Protein AF-A0A1Y3BA66-F1 (afdb_monomer)

Secondary structure (DSSP, 8-state):
-HHHHHHHHHHHHHHHHHHHHHHHHHHHHHHHHHHHHHHHHHHTT-S-EEEEEE-TT-TT-EEEEEE--TTEEEEEEETTEEEEEEHHHHHHHHHHHHHHHHHHHHTT-

Organism: Euroglyphus maynei (NCBI:txid6958)

Mean predicted aligned error: 6.61 Å

pLDDT: mean 90.02, std 8.2, range [50.53, 96.5]

Radius of gyration: 20.7 Å; Cα contacts (8 Å, |Δi|>4): 102; chains: 1; bounding box: 49×34×56 Å

Structure (mmCIF, N/CA/C/O backbone):
data_AF-A0A1Y3BA66-F1
#
_entry.id   AF-A0A1Y3BA66-F1
#
loop_
_atom_site.group_PDB
_atom_site.id
_atom_site.type_symbol
_atom_site.label_atom_id
_atom_site.label_alt_id
_atom_site.label_comp_id
_atom_site.label_asym_id
_atom_site.label_entity_id
_atom_site.label_seq_id
_atom_site.pdbx_PDB_ins_code
_atom_site.Cartn_x
_atom_site.Cartn_y
_atom_site.Cartn_z
_atom_site.occupancy
_atom_site.B_iso_or_equiv
_atom_site.auth_seq_id
_atom_site.auth_comp_id
_atom_site.auth_asym_id
_atom_site.auth_atom_id
_atom_site.pdbx_PDB_model_num
ATOM 1 N N . MET A 1 1 ? -34.437 -4.853 38.416 1.00 50.53 1 MET A N 1
ATOM 2 C CA . MET A 1 1 ? -33.558 -3.778 37.902 1.00 50.53 1 MET A CA 1
ATOM 3 C C . MET A 1 1 ? -32.174 -4.285 37.480 1.00 50.53 1 MET A C 1
ATOM 5 O O . MET A 1 1 ? -31.565 -3.635 36.647 1.00 50.53 1 MET A O 1
ATOM 9 N N . GLU A 1 2 ? -31.703 -5.448 37.951 1.00 56.19 2 GLU A N 1
ATOM 10 C CA . GLU A 1 2 ? -30.370 -5.996 37.609 1.00 56.19 2 GLU A CA 1
ATOM 11 C C . GLU A 1 2 ? -30.208 -6.465 36.147 1.00 56.19 2 GLU A C 1
ATOM 13 O O . GLU A 1 2 ? -29.139 -6.293 35.571 1.00 56.19 2 GLU A O 1
ATOM 18 N N . ASN A 1 3 ? -31.270 -6.956 35.493 1.00 59.19 3 ASN A N 1
ATOM 19 C CA . ASN A 1 3 ? -31.186 -7.457 34.108 1.00 59.19 3 ASN A CA 1
ATOM 20 C C . ASN A 1 3 ? -30.836 -6.391 33.049 1.00 59.19 3 ASN A C 1
ATOM 22 O O . ASN A 1 3 ? -30.306 -6.742 31.999 1.00 59.19 3 ASN A O 1
ATOM 26 N N . ASN A 1 4 ? -31.093 -5.100 33.303 1.00 65.12 4 ASN A N 1
ATOM 27 C CA . ASN A 1 4 ? -30.767 -4.032 32.345 1.00 65.12 4 ASN A CA 1
ATOM 28 C C . ASN A 1 4 ? -29.274 -3.670 32.348 1.00 65.12 4 ASN A C 1
ATOM 30 O O . ASN A 1 4 ? -28.744 -3.275 31.312 1.00 65.12 4 ASN A O 1
ATOM 34 N N . PHE A 1 5 ? -28.582 -3.833 33.481 1.00 72.12 5 PHE A N 1
ATOM 35 C CA . PHE A 1 5 ? -27.159 -3.497 33.589 1.00 72.12 5 PHE A CA 1
ATOM 36 C C . PHE A 1 5 ? -26.273 -4.467 32.801 1.00 72.12 5 PHE A C 1
ATOM 38 O O . PHE A 1 5 ? -25.305 -4.037 32.181 1.00 72.12 5 PHE A O 1
ATOM 45 N N . GLY A 1 6 ? -26.635 -5.754 32.750 1.00 82.19 6 GLY A N 1
ATOM 46 C CA . GLY A 1 6 ? -25.902 -6.745 31.956 1.00 82.19 6 GLY A CA 1
ATOM 47 C C . GLY A 1 6 ? -25.979 -6.488 30.448 1.00 82.19 6 GLY A C 1
ATOM 48 O O . GLY A 1 6 ? -24.987 -6.647 29.745 1.00 82.19 6 GLY A O 1
ATOM 49 N N . VAL A 1 7 ? -27.133 -6.039 29.940 1.00 86.06 7 VAL A N 1
ATOM 50 C CA . VAL A 1 7 ? -27.301 -5.703 28.513 1.00 86.06 7 VAL A CA 1
ATOM 51 C C . VAL A 1 7 ? -26.443 -4.498 28.125 1.00 86.06 7 VAL A C 1
ATOM 53 O O . VAL A 1 7 ? -25.805 -4.518 27.075 1.00 86.06 7 VAL A O 1
ATOM 56 N N . LEU A 1 8 ? -26.393 -3.474 28.982 1.00 86.75 8 LEU A N 1
ATOM 57 C CA . LEU A 1 8 ? -25.550 -2.298 28.766 1.00 86.75 8 LEU A CA 1
ATOM 58 C C . LEU A 1 8 ? -24.065 -2.668 28.790 1.00 86.75 8 LEU A C 1
ATOM 60 O O . LEU A 1 8 ? -23.348 -2.323 27.862 1.00 86.75 8 LEU A O 1
ATOM 64 N N . LEU A 1 9 ? -23.623 -3.442 29.785 1.00 89.12 9 LEU A N 1
ATOM 65 C CA . LEU A 1 9 ? -22.225 -3.868 29.891 1.00 89.12 9 LEU A CA 1
ATOM 66 C C . LEU A 1 9 ? -21.766 -4.672 28.665 1.00 89.12 9 LEU A C 1
ATOM 68 O O . LEU A 1 9 ? -20.690 -4.418 28.133 1.00 89.12 9 LEU A O 1
ATOM 72 N N . ASN A 1 10 ? -22.595 -5.606 28.190 1.00 89.62 10 ASN A N 1
ATOM 73 C CA . ASN A 1 10 ? -22.297 -6.379 26.984 1.00 89.62 10 ASN A CA 1
ATOM 74 C C . ASN A 1 10 ? -22.200 -5.490 25.738 1.00 89.62 10 ASN A C 1
ATOM 76 O O . ASN A 1 10 ? -21.385 -5.756 24.857 1.00 89.62 10 ASN A O 1
ATOM 80 N N . ARG A 1 11 ? -23.022 -4.437 25.655 1.00 89.75 11 ARG A N 1
ATOM 81 C CA . ARG A 1 11 ? -22.968 -3.480 24.549 1.00 89.75 11 ARG A CA 1
ATOM 82 C C . ARG A 1 11 ? -21.676 -2.672 24.580 1.00 89.75 11 ARG A C 1
ATOM 84 O O . ARG A 1 11 ? -21.000 -2.618 23.566 1.00 89.75 11 ARG A O 1
ATOM 91 N N . GLU A 1 12 ? -21.302 -2.126 25.733 1.00 89.44 12 GLU A N 1
ATOM 92 C CA . GLU A 1 12 ? -20.035 -1.398 25.892 1.00 89.44 12 GLU A CA 1
ATOM 93 C C . GLU A 1 12 ? -18.829 -2.283 25.539 1.00 89.44 12 GLU A C 1
ATOM 95 O O . GLU A 1 12 ? -17.946 -1.872 24.792 1.00 89.44 12 GLU A O 1
ATOM 100 N N . GLN A 1 13 ? -18.815 -3.537 26.003 1.00 91.81 13 GLN A N 1
ATOM 101 C CA . GLN A 1 13 ? -17.761 -4.500 25.660 1.00 91.81 13 GLN A CA 1
ATOM 102 C C . GLN A 1 13 ? -17.710 -4.815 24.162 1.00 91.81 13 GLN A C 1
ATOM 104 O O . GLN A 1 13 ? -16.626 -4.980 23.605 1.00 91.81 13 GLN A O 1
ATOM 109 N N . TYR A 1 14 ? -18.868 -4.911 23.507 1.00 93.56 14 TYR A N 1
ATOM 110 C CA . TYR A 1 14 ? -18.942 -5.122 22.067 1.00 93.56 14 TYR A CA 1
ATOM 111 C C . TYR A 1 14 ? -18.374 -3.927 21.293 1.00 93.56 14 TYR A C 1
ATOM 113 O O . TYR A 1 14 ? -17.533 -4.124 20.419 1.00 93.56 14 TYR A O 1
ATOM 121 N N . GLU A 1 15 ? -18.779 -2.702 21.638 1.00 91.19 15 GLU A N 1
ATOM 122 C CA . GLU A 1 15 ? -18.289 -1.482 20.982 1.00 91.19 15 GLU A CA 1
ATOM 123 C C . GLU A 1 15 ? -16.774 -1.306 21.173 1.00 91.19 15 GLU A C 1
AT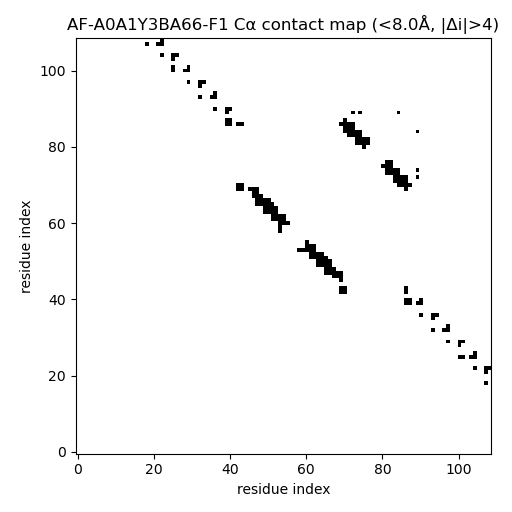OM 125 O O . GLU A 1 15 ? -16.064 -1.005 20.213 1.00 91.19 15 GLU A O 1
ATOM 130 N N . LEU A 1 16 ? -16.254 -1.577 22.378 1.00 92.19 16 LEU A N 1
ATOM 131 C CA . LEU A 1 16 ? -14.811 -1.563 22.642 1.00 92.19 16 LEU A CA 1
ATOM 132 C C . LEU A 1 16 ? -14.064 -2.576 21.770 1.00 92.19 16 LEU A C 1
ATOM 134 O O . LEU A 1 16 ? -13.062 -2.229 21.153 1.00 92.19 16 LEU A O 1
ATOM 138 N N . ASN A 1 17 ? -14.578 -3.802 21.657 1.00 94.81 17 ASN A N 1
ATOM 139 C CA . ASN A 1 17 ? -13.963 -4.836 20.826 1.00 94.81 17 ASN A CA 1
ATOM 140 C C . ASN A 1 17 ? -13.954 -4.437 19.341 1.00 94.81 17 ASN A C 1
ATOM 142 O O . ASN A 1 17 ? -12.947 -4.595 18.654 1.00 94.81 17 ASN A O 1
ATOM 146 N N . VAL A 1 18 ? -15.050 -3.860 18.840 1.00 93.25 18 VAL A N 1
ATOM 147 C CA . VAL A 1 18 ? -15.111 -3.335 17.468 1.00 93.25 18 VAL A CA 1
ATOM 148 C C . VAL A 1 18 ? -14.087 -2.215 17.265 1.00 93.25 18 VAL A C 1
ATOM 150 O O . VAL A 1 18 ? -13.403 -2.194 16.241 1.00 93.25 18 VAL A O 1
ATOM 153 N N . CYS A 1 19 ? -13.940 -1.310 18.235 1.00 92.25 19 CYS A N 1
ATOM 154 C CA . CYS A 1 19 ? -12.938 -0.249 18.178 1.00 92.25 19 CYS A CA 1
ATOM 155 C C . CYS A 1 19 ? -11.510 -0.820 18.127 1.00 92.25 19 CYS A C 1
ATOM 157 O O . CYS A 1 19 ? -10.751 -0.489 17.217 1.00 92.25 19 CYS A O 1
ATOM 159 N N . GLU A 1 20 ? -11.176 -1.760 19.016 1.00 93.25 20 GLU A N 1
ATOM 160 C CA . GLU A 1 20 ? -9.873 -2.440 19.041 1.00 93.25 20 GLU A CA 1
ATOM 161 C C . GLU A 1 20 ? -9.562 -3.150 17.712 1.00 93.25 20 GLU A C 1
ATOM 163 O O . GLU A 1 20 ? -8.449 -3.048 17.189 1.00 93.25 20 GLU A O 1
ATOM 168 N N . GLN A 1 21 ? -10.550 -3.832 17.122 1.00 94.12 21 GLN A N 1
ATOM 169 C CA . GLN A 1 21 ? -10.405 -4.475 15.813 1.00 94.12 21 GLN A CA 1
ATOM 170 C C . GLN A 1 21 ? -10.146 -3.461 14.696 1.00 94.12 21 GLN A C 1
ATOM 172 O O . GLN A 1 21 ? -9.297 -3.700 13.834 1.00 94.12 21 GLN A O 1
ATOM 177 N N . ASN A 1 22 ? -10.853 -2.329 14.709 1.00 93.19 22 ASN A N 1
ATOM 178 C CA . ASN A 1 22 ? -10.665 -1.270 13.723 1.00 93.19 22 ASN A CA 1
ATOM 179 C C . ASN A 1 22 ? -9.278 -0.633 13.847 1.00 93.19 22 ASN A C 1
ATOM 181 O O . ASN A 1 22 ? -8.611 -0.457 12.827 1.00 93.19 22 ASN A O 1
ATOM 185 N N . ILE A 1 23 ? -8.809 -0.357 15.067 1.00 93.75 23 ILE A N 1
ATOM 186 C CA . ILE A 1 23 ? -7.454 0.154 15.315 1.00 93.75 23 ILE A CA 1
ATOM 187 C C . ILE A 1 23 ? -6.422 -0.830 14.757 1.00 93.75 23 ILE A C 1
AT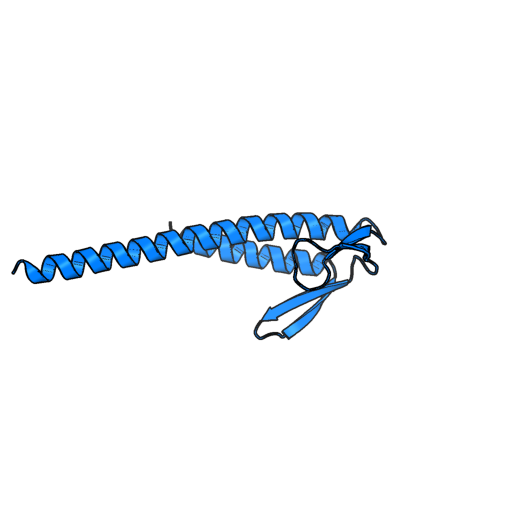OM 189 O O . ILE A 1 23 ? -5.583 -0.446 13.944 1.00 93.75 23 ILE A O 1
ATOM 193 N N . ALA A 1 24 ? -6.524 -2.118 15.101 1.00 94.56 24 ALA A N 1
ATOM 194 C CA . ALA A 1 24 ? -5.604 -3.140 14.601 1.00 94.56 24 ALA A CA 1
ATOM 195 C C . ALA A 1 24 ? -5.596 -3.229 13.062 1.00 94.56 24 ALA A C 1
ATOM 197 O O . ALA A 1 24 ? -4.542 -3.399 12.443 1.00 94.56 24 ALA A O 1
ATOM 198 N N . LEU A 1 25 ? -6.765 -3.090 12.435 1.00 94.25 25 LEU A N 1
ATOM 199 C CA . LEU A 1 25 ? -6.924 -3.104 10.985 1.00 94.25 25 LEU A CA 1
ATOM 200 C C . LEU A 1 25 ? -6.287 -1.876 10.318 1.00 94.25 25 LEU A C 1
ATOM 202 O O . LEU A 1 25 ? -5.548 -2.037 9.345 1.00 94.25 25 LEU A O 1
ATOM 206 N N . PHE A 1 26 ? -6.518 -0.668 10.839 1.00 93.88 26 PHE A N 1
ATOM 207 C CA . PHE A 1 26 ? -5.916 0.552 10.295 1.00 93.88 26 PHE A CA 1
ATOM 208 C C . PHE A 1 26 ? -4.402 0.598 10.499 1.00 93.88 26 PHE A C 1
ATOM 210 O O . PHE A 1 26 ? -3.698 0.986 9.566 1.00 93.88 26 PHE A O 1
ATOM 217 N N . THR A 1 27 ? -3.890 0.135 11.642 1.00 94.56 27 THR A N 1
ATOM 218 C CA . THR A 1 27 ? -2.445 -0.010 11.874 1.00 94.56 27 THR A CA 1
ATOM 219 C C . THR A 1 27 ? -1.820 -0.926 10.828 1.00 94.56 27 THR A C 1
ATOM 221 O O . THR A 1 27 ? -0.864 -0.542 10.159 1.00 94.56 27 THR A O 1
ATOM 224 N N . LYS A 1 28 ? -2.430 -2.094 10.584 1.00 95.88 28 LYS A N 1
ATOM 225 C CA . LYS A 1 28 ? -1.961 -3.015 9.545 1.00 95.88 28 LYS A CA 1
ATOM 226 C C . LYS A 1 28 ? -1.981 -2.380 8.152 1.00 95.88 28 LYS A C 1
ATOM 228 O O . LYS A 1 28 ? -1.045 -2.563 7.381 1.00 95.88 28 LYS A O 1
ATOM 233 N N . TYR A 1 29 ? -3.034 -1.635 7.813 1.00 94.69 29 TYR A N 1
ATOM 234 C CA . TYR A 1 29 ? -3.098 -0.941 6.526 1.00 94.69 29 TYR A CA 1
ATOM 235 C C . TYR A 1 29 ? -2.003 0.109 6.374 1.00 94.69 29 TYR A C 1
ATOM 237 O O . TYR A 1 29 ? -1.450 0.236 5.284 1.00 94.69 29 TYR A O 1
ATOM 245 N N . ILE A 1 30 ? -1.677 0.845 7.436 1.00 95.31 30 ILE A N 1
ATOM 246 C CA . ILE A 1 30 ? -0.575 1.808 7.417 1.00 95.31 30 ILE A CA 1
ATOM 247 C C . ILE A 1 30 ? 0.743 1.085 7.120 1.00 95.31 30 ILE A C 1
ATOM 249 O O . ILE A 1 30 ? 1.425 1.474 6.171 1.00 95.31 30 ILE A O 1
ATOM 253 N N . ASP A 1 31 ? 1.040 -0.002 7.832 1.00 96.50 31 ASP A N 1
ATOM 254 C CA . ASP A 1 31 ? 2.256 -0.797 7.618 1.00 96.50 31 ASP A CA 1
ATOM 255 C C . ASP A 1 31 ? 2.340 -1.338 6.177 1.00 96.50 31 ASP A C 1
ATOM 257 O O . ASP A 1 31 ? 3.349 -1.165 5.483 1.00 96.50 31 ASP A O 1
ATOM 261 N N . ASP A 1 32 ? 1.250 -1.933 5.680 1.00 95.88 32 ASP A N 1
ATOM 262 C CA . ASP A 1 32 ? 1.163 -2.470 4.319 1.00 95.88 32 ASP A CA 1
ATOM 263 C C . ASP A 1 32 ? 1.391 -1.366 3.263 1.00 95.88 32 ASP A C 1
ATOM 265 O O . ASP A 1 32 ? 2.117 -1.568 2.280 1.00 95.88 32 ASP A O 1
ATOM 269 N N . TYR A 1 33 ? 0.819 -0.172 3.461 1.00 96.00 33 TYR A N 1
ATOM 270 C CA . TYR A 1 33 ? 1.010 0.958 2.551 1.00 96.00 33 TYR A CA 1
ATOM 271 C C . TYR A 1 33 ? 2.420 1.560 2.621 1.00 96.00 33 TYR A C 1
ATOM 273 O O . TYR A 1 33 ? 2.937 1.994 1.588 1.00 96.00 33 TYR A O 1
ATOM 281 N N . GLU A 1 34 ? 3.074 1.582 3.783 1.00 95.62 34 GLU A N 1
ATOM 282 C CA . GLU A 1 34 ? 4.461 2.050 3.915 1.00 95.62 34 GLU A CA 1
ATOM 283 C C . GLU A 1 34 ? 5.446 1.112 3.202 1.00 95.62 34 GLU A C 1
ATOM 285 O O . GLU A 1 34 ? 6.338 1.564 2.464 1.00 95.62 34 GLU A O 1
ATOM 290 N N . HIS A 1 35 ? 5.233 -0.201 3.321 1.00 95.31 35 HIS A N 1
ATOM 291 C CA . HIS A 1 35 ? 5.968 -1.197 2.547 1.00 95.31 35 HIS A CA 1
ATOM 292 C C . HIS A 1 35 ? 5.718 -1.053 1.042 1.00 95.31 35 HIS A C 1
ATOM 294 O O . HIS A 1 35 ? 6.673 -1.045 0.255 1.00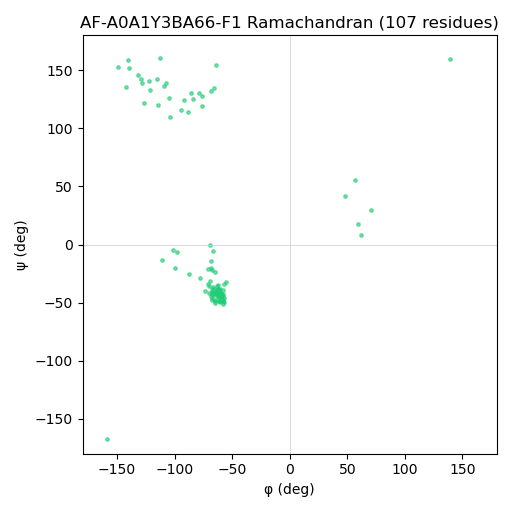 95.31 35 HIS A O 1
ATOM 300 N N . LEU A 1 36 ? 4.457 -0.876 0.630 1.00 94.38 36 LEU A N 1
ATOM 301 C CA . LEU A 1 36 ? 4.095 -0.668 -0.772 1.00 94.38 36 LEU A CA 1
ATOM 302 C C . LEU A 1 36 ? 4.754 0.592 -1.342 1.00 94.38 36 LEU A C 1
ATOM 304 O O . LEU A 1 36 ? 5.339 0.536 -2.423 1.00 94.38 36 LEU A O 1
ATOM 308 N N . LYS A 1 37 ? 4.721 1.709 -0.607 1.00 94.38 37 LYS A N 1
ATOM 309 C CA . LYS A 1 37 ? 5.362 2.969 -1.003 1.00 94.38 37 LYS A CA 1
ATOM 310 C C . LYS A 1 37 ? 6.854 2.774 -1.251 1.00 94.38 37 LYS A C 1
ATOM 312 O O . LYS A 1 37 ? 7.359 3.159 -2.301 1.00 94.38 37 LYS A O 1
ATOM 317 N N . THR A 1 38 ? 7.548 2.134 -0.313 1.00 93.69 38 THR A N 1
ATOM 318 C CA . THR A 1 38 ? 8.987 1.854 -0.427 1.00 93.69 38 THR A CA 1
ATOM 319 C C . THR A 1 38 ? 9.290 0.988 -1.649 1.00 93.69 38 THR A C 1
ATOM 321 O O . THR A 1 38 ? 10.249 1.236 -2.389 1.00 93.69 38 THR A O 1
ATOM 324 N N . ARG A 1 39 ? 8.447 -0.021 -1.903 1.00 92.00 39 ARG A N 1
ATOM 325 C CA . ARG A 1 39 ? 8.623 -0.909 -3.048 1.00 92.00 39 ARG A CA 1
ATOM 326 C C . ARG A 1 39 ? 8.384 -0.194 -4.371 1.00 92.00 39 ARG A C 1
ATOM 328 O O . ARG A 1 39 ? 9.194 -0.383 -5.274 1.00 92.00 39 ARG A O 1
ATOM 335 N N . LEU A 1 40 ? 7.326 0.610 -4.476 1.00 92.06 40 LEU A N 1
ATOM 336 C CA . LEU A 1 40 ? 7.022 1.393 -5.672 1.00 92.06 40 LEU A CA 1
ATOM 337 C C . LEU A 1 40 ? 8.155 2.376 -5.969 1.00 92.06 40 LEU A C 1
ATOM 339 O O . LEU A 1 40 ? 8.695 2.344 -7.069 1.00 92.06 40 LEU A O 1
ATOM 343 N N . SER A 1 41 ? 8.616 3.141 -4.977 1.00 89.38 41 SER A N 1
ATOM 344 C CA . SER A 1 41 ? 9.708 4.109 -5.160 1.00 89.38 41 SER A CA 1
ATOM 345 C C . SER A 1 41 ? 10.988 3.496 -5.733 1.00 89.38 41 SER A C 1
ATOM 347 O O . SER A 1 41 ? 11.696 4.162 -6.473 1.00 89.38 41 SER A O 1
ATOM 349 N N . THR A 1 42 ? 11.270 2.230 -5.421 1.00 90.06 42 THR A N 1
ATOM 350 C CA . THR A 1 42 ? 12.479 1.518 -5.872 1.00 90.06 42 THR A CA 1
ATOM 351 C C . THR A 1 42 ? 12.251 0.628 -7.096 1.00 90.06 42 THR A C 1
ATOM 353 O O . THR A 1 42 ? 13.184 0.008 -7.608 1.00 90.06 42 THR A O 1
ATOM 356 N N . LEU A 1 43 ? 11.003 0.466 -7.546 1.00 88.56 43 LEU A N 1
ATOM 357 C CA . LEU A 1 43 ? 10.684 -0.415 -8.670 1.00 88.56 43 LEU A CA 1
ATOM 358 C C . LEU A 1 43 ? 11.128 0.217 -9.993 1.00 88.56 43 LEU A C 1
ATOM 360 O O . LEU A 1 43 ? 11.703 -0.478 -10.830 1.00 88.56 43 LEU A O 1
ATOM 364 N N . ALA A 1 44 ? 10.936 1.532 -10.126 1.00 86.75 44 ALA A N 1
ATOM 365 C CA . ALA A 1 44 ? 11.293 2.304 -11.314 1.00 86.75 44 ALA A CA 1
ATOM 366 C C . ALA A 1 44 ? 12.814 2.421 -11.553 1.00 86.75 44 ALA A C 1
ATOM 368 O O . ALA A 1 44 ? 13.226 2.753 -12.661 1.00 86.75 44 ALA A O 1
ATOM 369 N N . ASP A 1 45 ? 13.652 2.098 -10.560 1.00 88.81 45 ASP A N 1
ATOM 370 C CA . ASP A 1 45 ? 15.117 2.219 -10.651 1.00 88.81 45 ASP A CA 1
ATOM 371 C C . ASP A 1 45 ? 15.758 1.238 -11.647 1.00 88.81 45 ASP A C 1
ATOM 373 O O . ASP A 1 45 ? 16.881 1.447 -12.106 1.00 88.81 45 ASP A O 1
ATOM 377 N N . LYS A 1 46 ? 15.072 0.136 -11.972 1.00 88.38 46 LYS A N 1
ATOM 378 C CA . LYS A 1 46 ? 15.541 -0.858 -12.947 1.00 88.38 46 LYS A CA 1
ATOM 379 C C . LYS A 1 46 ? 14.443 -1.138 -13.951 1.00 88.38 46 LYS A C 1
ATOM 381 O O . LYS A 1 46 ? 13.293 -1.276 -13.564 1.00 88.38 46 LYS A O 1
ATOM 386 N N . THR A 1 47 ? 14.796 -1.327 -15.218 1.00 86.00 47 THR A N 1
ATOM 387 C CA . THR A 1 47 ? 13.846 -1.730 -16.274 1.00 86.00 47 THR A CA 1
ATOM 388 C C . THR A 1 47 ? 13.387 -3.186 -16.129 1.00 86.00 47 THR A C 1
ATOM 390 O O . THR A 1 47 ? 12.351 -3.568 -16.670 1.00 86.00 47 THR A O 1
ATOM 393 N N . ARG A 1 48 ? 14.162 -4.008 -15.408 1.00 89.50 48 ARG A N 1
ATOM 394 C CA . ARG A 1 48 ? 13.904 -5.432 -15.190 1.00 89.50 48 ARG A CA 1
ATOM 395 C C . ARG A 1 48 ? 14.274 -5.850 -13.768 1.00 89.50 48 ARG A C 1
ATOM 397 O O . ARG A 1 48 ? 15.360 -5.518 -13.294 1.00 89.50 48 ARG A O 1
ATOM 404 N N . HIS A 1 49 ? 13.401 -6.631 -13.133 1.00 89.69 49 HIS A N 1
ATOM 405 C CA . HIS A 1 49 ? 13.677 -7.310 -11.861 1.00 89.69 49 HIS A CA 1
ATOM 406 C C . HIS A 1 49 ? 13.382 -8.796 -12.010 1.00 89.69 49 HIS A C 1
ATOM 408 O O . HIS A 1 49 ? 12.249 -9.152 -12.327 1.00 89.69 49 HIS A O 1
ATOM 414 N N . ASP A 1 50 ? 14.371 -9.655 -11.778 1.00 91.88 50 ASP A N 1
ATOM 415 C CA . ASP A 1 50 ? 14.147 -11.100 -11.738 1.00 91.88 50 ASP A CA 1
ATOM 416 C C . ASP A 1 50 ? 13.478 -11.473 -10.402 1.00 91.88 50 ASP A C 1
ATOM 418 O O . ASP A 1 50 ? 13.928 -11.059 -9.330 1.00 91.88 50 ASP A O 1
ATOM 422 N N . ILE A 1 51 ? 12.365 -12.207 -10.467 1.00 91.19 51 ILE A N 1
ATOM 423 C CA . ILE A 1 51 ? 11.503 -12.532 -9.324 1.00 91.19 51 ILE A CA 1
ATOM 424 C C . ILE A 1 51 ? 10.987 -13.974 -9.394 1.00 91.19 51 ILE A C 1
ATOM 426 O O . ILE A 1 51 ? 10.910 -14.582 -10.460 1.00 91.19 51 ILE A O 1
ATOM 430 N N . MET A 1 52 ? 10.575 -14.508 -8.245 1.00 91.44 52 MET A N 1
ATOM 431 C CA . MET A 1 52 ? 9.867 -15.785 -8.153 1.00 91.44 52 MET A CA 1
ATOM 432 C C . MET A 1 52 ? 8.358 -15.531 -8.133 1.00 91.44 52 MET A C 1
ATOM 434 O O . MET A 1 52 ? 7.838 -14.917 -7.202 1.00 91.44 52 MET A O 1
ATOM 438 N N . ILE A 1 53 ? 7.653 -15.996 -9.161 1.00 89.00 53 ILE A N 1
ATOM 439 C CA . ILE A 1 53 ? 6.218 -15.763 -9.352 1.00 89.00 53 ILE A CA 1
ATOM 440 C C . ILE A 1 53 ? 5.440 -16.918 -8.706 1.00 89.00 53 ILE A C 1
ATOM 442 O O . ILE A 1 53 ? 5.702 -18.073 -9.054 1.00 89.00 53 ILE A O 1
ATOM 446 N N . PRO A 1 54 ? 4.501 -16.657 -7.778 1.00 90.12 54 PRO A N 1
ATOM 447 C CA . PRO A 1 54 ? 3.681 -17.707 -7.182 1.00 90.12 54 PRO A CA 1
ATOM 448 C C . PRO A 1 54 ? 2.711 -18.293 -8.219 1.00 90.12 54 PRO A C 1
ATOM 450 O O . PRO A 1 54 ? 2.011 -17.554 -8.910 1.00 90.12 54 PRO A O 1
ATOM 453 N N . ILE A 1 55 ? 2.643 -19.623 -8.311 1.00 87.50 55 ILE A N 1
ATOM 454 C CA . ILE A 1 55 ? 1.753 -20.341 -9.234 1.00 87.50 55 ILE A CA 1
ATOM 455 C C . ILE A 1 55 ? 0.604 -20.998 -8.464 1.00 87.50 55 ILE A C 1
ATOM 457 O O . ILE A 1 55 ? 0.795 -21.593 -7.405 1.00 87.50 55 ILE A O 1
ATOM 461 N N . GLY A 1 56 ? -0.608 -20.923 -9.026 1.00 79.69 56 GLY A N 1
ATOM 462 C CA . GLY A 1 56 ? -1.746 -21.739 -8.585 1.00 79.69 56 GLY A CA 1
ATOM 463 C C . GLY A 1 56 ? -2.317 -21.364 -7.216 1.00 79.69 56 GLY A C 1
ATOM 464 O O . GLY A 1 56 ? -2.797 -22.240 -6.501 1.00 79.69 56 GLY A O 1
ATOM 465 N N . GLY A 1 57 ? -2.218 -20.091 -6.813 1.00 72.88 57 GLY A N 1
ATOM 466 C CA . GLY A 1 57 ? -2.801 -19.577 -5.562 1.00 72.88 57 GLY A CA 1
ATOM 467 C C . GLY A 1 57 ? -2.258 -20.223 -4.281 1.00 72.88 57 GLY A C 1
ATOM 468 O O . GLY A 1 57 ? -2.783 -19.979 -3.198 1.00 72.88 57 GLY A O 1
ATOM 469 N N . THR A 1 58 ? -1.212 -21.047 -4.389 1.00 68.50 58 THR A N 1
ATOM 470 C CA . THR A 1 58 ? -0.671 -21.843 -3.288 1.00 68.50 58 THR A CA 1
ATOM 471 C C . THR A 1 58 ? 0.678 -21.274 -2.866 1.00 68.50 58 THR A C 1
ATOM 473 O O . THR A 1 58 ? 1.530 -20.981 -3.699 1.00 68.50 58 THR A O 1
ATOM 476 N N . LYS A 1 59 ? 0.919 -21.170 -1.556 1.00 75.69 59 LYS A N 1
ATOM 477 C CA . LYS A 1 59 ? 2.145 -20.585 -0.976 1.00 75.69 59 LYS A CA 1
ATOM 478 C C . LYS A 1 59 ? 3.422 -21.426 -1.188 1.00 75.69 59 LYS A C 1
ATOM 480 O O . LYS A 1 59 ? 4.483 -21.051 -0.710 1.00 75.69 59 LYS A O 1
ATOM 485 N N . LEU A 1 60 ? 3.326 -22.580 -1.847 1.00 83.38 60 LEU A N 1
ATOM 486 C CA . LEU A 1 60 ? 4.410 -23.567 -1.954 1.00 83.38 60 LEU A CA 1
ATOM 487 C C . LEU A 1 60 ? 4.995 -23.693 -3.367 1.00 83.38 60 LEU A C 1
ATOM 489 O O . LEU A 1 60 ? 6.053 -24.295 -3.523 1.00 83.38 60 LEU A O 1
ATOM 493 N N . ALA A 1 61 ? 4.334 -23.142 -4.389 1.00 88.88 61 ALA A N 1
ATOM 494 C CA . ALA A 1 61 ? 4.751 -23.283 -5.781 1.00 88.88 61 ALA A CA 1
ATOM 495 C C . ALA A 1 61 ? 5.169 -21.927 -6.359 1.00 88.88 61 ALA A C 1
ATOM 497 O O . ALA A 1 61 ? 4.362 -21.001 -6.431 1.00 88.88 61 ALA A O 1
ATOM 498 N N . TYR A 1 62 ? 6.424 -21.830 -6.800 1.00 91.25 62 TYR A N 1
ATOM 499 C CA . TYR A 1 62 ? 6.984 -20.633 -7.423 1.00 91.25 62 TYR A CA 1
ATOM 500 C C . TYR A 1 62 ? 7.728 -20.985 -8.712 1.00 91.25 62 TYR A C 1
ATOM 502 O O . TYR A 1 62 ? 8.379 -22.026 -8.787 1.00 91.25 62 TYR A O 1
ATOM 510 N N . MET A 1 63 ? 7.680 -20.095 -9.703 1.00 92.69 63 MET A N 1
ATOM 511 C CA . MET A 1 63 ? 8.424 -20.217 -10.959 1.00 92.69 63 MET A CA 1
ATOM 512 C C . MET A 1 63 ? 9.326 -18.997 -11.173 1.00 92.69 63 MET A C 1
ATOM 514 O O . MET A 1 63 ? 8.906 -17.879 -10.864 1.00 92.69 63 MET A O 1
ATOM 518 N N . PRO A 1 64 ? 10.555 -19.179 -11.691 1.00 93.38 64 PRO A N 1
ATOM 519 C CA . PRO A 1 64 ? 11.418 -18.057 -12.028 1.00 93.38 64 PRO A CA 1
ATOM 520 C C . PRO A 1 64 ? 10.818 -17.234 -13.172 1.00 93.38 64 PRO A C 1
ATOM 522 O O . PRO A 1 64 ? 10.379 -17.777 -14.185 1.00 93.38 64 PRO A O 1
ATOM 525 N N . GLY A 1 65 ? 10.836 -15.916 -13.019 1.00 91.94 65 GLY A N 1
ATOM 526 C CA . GLY A 1 65 ? 10.405 -14.968 -14.036 1.00 91.94 65 GLY A CA 1
ATOM 527 C C . GLY A 1 65 ? 11.006 -13.590 -13.795 1.00 91.94 65 GLY A C 1
ATOM 528 O O . GLY A 1 65 ? 11.931 -13.430 -13.001 1.00 91.94 65 GLY A O 1
ATOM 529 N N . TYR A 1 66 ? 10.496 -12.582 -14.494 1.00 92.56 66 TYR A N 1
ATOM 530 C CA . TYR A 1 66 ? 10.936 -11.205 -14.308 1.00 92.56 66 TYR A CA 1
ATOM 531 C C . TYR A 1 66 ? 9.812 -10.210 -14.582 1.00 92.56 66 TYR A C 1
ATOM 533 O O . TYR A 1 66 ? 8.905 -10.474 -15.371 1.00 92.56 66 TYR A O 1
ATOM 541 N N . ILE A 1 67 ? 9.895 -9.048 -13.940 1.00 90.44 67 ILE A N 1
ATOM 542 C CA . ILE A 1 67 ? 9.029 -7.902 -14.217 1.00 90.44 67 ILE A CA 1
ATOM 543 C C . ILE A 1 67 ? 9.646 -7.108 -15.370 1.00 90.44 67 ILE A C 1
ATOM 545 O O . ILE A 1 67 ? 10.834 -6.784 -15.332 1.00 90.44 67 ILE A O 1
ATOM 549 N N . HIS A 1 68 ? 8.831 -6.798 -16.374 1.00 87.88 68 HIS A N 1
ATOM 550 C CA . HIS A 1 68 ? 9.103 -5.822 -17.431 1.00 87.88 68 HIS A CA 1
ATOM 551 C C . HIS A 1 68 ? 8.129 -4.646 -17.258 1.00 87.88 68 HIS A C 1
ATOM 553 O O . HIS A 1 68 ? 7.133 -4.803 -16.557 1.00 87.88 68 HIS A O 1
ATOM 559 N N . HIS A 1 69 ? 8.436 -3.478 -17.832 1.00 88.44 69 HIS A N 1
ATOM 560 C CA . HIS A 1 69 ? 7.639 -2.250 -17.653 1.00 88.44 69 HIS A CA 1
ATOM 561 C C . HIS A 1 69 ? 7.461 -1.830 -16.183 1.00 88.44 69 HIS A C 1
ATOM 563 O O . HIS A 1 69 ? 6.366 -1.624 -15.678 1.00 88.44 69 HIS A O 1
ATOM 569 N N . THR A 1 70 ? 8.571 -1.654 -15.470 1.00 88.69 70 THR A N 1
ATOM 570 C CA . THR A 1 70 ? 8.601 -1.349 -14.025 1.00 88.69 70 THR A CA 1
ATOM 571 C C . THR A 1 70 ? 8.032 0.014 -13.621 1.00 88.69 70 THR A C 1
ATOM 573 O O . THR A 1 70 ? 7.928 0.310 -12.427 1.00 88.69 70 THR A O 1
ATOM 576 N N . ASN A 1 71 ? 7.673 0.843 -14.602 1.00 92.69 71 ASN A N 1
ATOM 577 C CA . ASN A 1 71 ? 7.009 2.121 -14.392 1.00 92.69 71 ASN A CA 1
ATOM 578 C C . ASN A 1 71 ? 5.494 2.074 -14.663 1.00 92.69 71 ASN A C 1
ATOM 580 O O . ASN A 1 71 ? 4.832 3.081 -14.454 1.00 92.69 71 ASN A O 1
ATOM 584 N N . GLU A 1 72 ? 4.949 0.955 -15.139 1.00 92.62 72 GLU A N 1
ATOM 585 C CA . GLU A 1 72 ? 3.532 0.808 -15.494 1.00 92.62 72 GLU A CA 1
ATOM 586 C C . GLU A 1 72 ? 2.830 -0.001 -14.397 1.00 92.62 72 GLU A C 1
ATOM 588 O O . GLU A 1 72 ? 3.087 -1.191 -14.206 1.00 92.62 72 GLU A O 1
ATOM 593 N N . ILE A 1 73 ? 1.976 0.664 -13.617 1.00 93.69 73 ILE A N 1
ATOM 594 C CA . ILE A 1 73 ? 1.325 0.097 -12.435 1.00 93.69 73 ILE A CA 1
ATOM 595 C C . ILE A 1 73 ? -0.186 0.171 -12.590 1.00 93.69 73 ILE A C 1
ATOM 597 O O . ILE A 1 73 ? -0.753 1.221 -12.888 1.00 93.69 73 ILE A O 1
ATOM 601 N N . LEU A 1 74 ? -0.853 -0.942 -12.305 1.00 94.69 74 LEU A N 1
ATOM 602 C CA . LEU A 1 74 ? -2.304 -1.008 -12.284 1.00 94.69 74 LEU A CA 1
ATOM 603 C C . LEU A 1 74 ? -2.831 -0.633 -10.891 1.00 94.69 74 LEU A C 1
ATOM 605 O O . LEU A 1 74 ? -2.600 -1.345 -9.913 1.00 94.69 74 LEU A O 1
ATOM 609 N N . VAL A 1 75 ? -3.552 0.484 -10.793 1.00 94.88 75 VAL A N 1
ATOM 610 C CA . VAL A 1 75 ? -4.107 0.999 -9.533 1.00 94.88 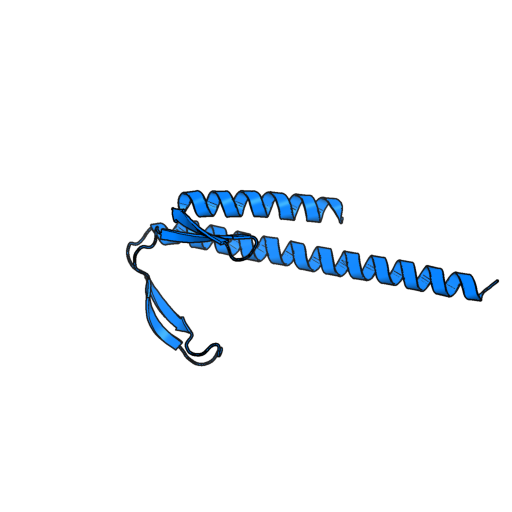7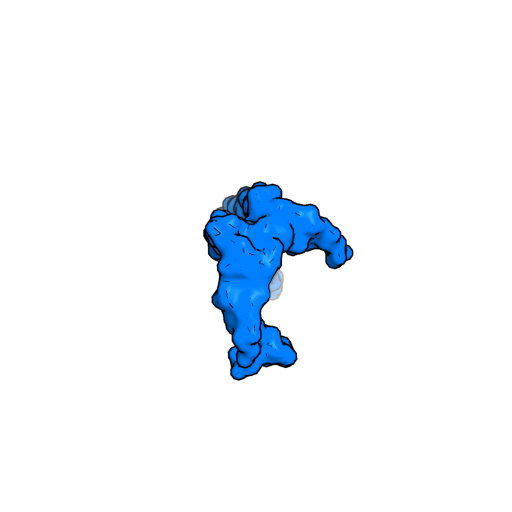5 VAL A CA 1
ATOM 611 C C . VAL A 1 75 ? -5.613 0.741 -9.477 1.00 94.88 75 VAL A C 1
ATOM 613 O O . VAL A 1 75 ? -6.352 1.149 -10.371 1.00 94.88 75 VAL A O 1
ATOM 616 N N . LEU A 1 76 ? -6.081 0.099 -8.402 1.00 94.88 76 LEU A N 1
ATOM 617 C CA . LEU A 1 76 ? -7.509 -0.091 -8.114 1.00 94.88 76 LEU A CA 1
ATOM 618 C C . LEU A 1 76 ? -8.119 1.216 -7.596 1.00 94.88 76 LEU A C 1
ATOM 620 O O . LEU A 1 76 ? -7.717 1.676 -6.530 1.00 94.88 76 LEU A O 1
ATOM 624 N N . LEU A 1 77 ? -9.107 1.785 -8.285 1.00 91.62 77 LEU A N 1
ATOM 625 C CA . LEU A 1 77 ? -9.817 2.995 -7.842 1.00 91.62 77 LEU A CA 1
ATOM 626 C C . LEU A 1 77 ? -11.014 2.686 -6.928 1.00 91.62 77 LEU A C 1
ATOM 628 O O . LEU A 1 77 ? -11.374 3.517 -6.098 1.00 91.62 77 LEU A O 1
ATOM 632 N N . GLY A 1 78 ? -11.588 1.491 -7.059 1.00 90.50 78 GLY A N 1
ATOM 633 C CA . GLY A 1 78 ? -12.797 1.045 -6.364 1.00 90.50 78 GLY A CA 1
ATOM 634 C C . GLY A 1 78 ? -13.698 0.261 -7.316 1.00 90.50 78 GLY A C 1
ATOM 635 O O . GLY A 1 78 ? -13.532 0.371 -8.526 1.00 90.50 78 GLY A O 1
ATOM 636 N N . ASP A 1 79 ? -14.606 -0.557 -6.779 1.00 92.25 79 ASP A N 1
ATOM 637 C CA . ASP A 1 79 ? -15.587 -1.337 -7.562 1.00 92.25 79 ASP A CA 1
ATOM 638 C C . ASP A 1 79 ? -14.974 -2.107 -8.753 1.00 92.25 79 ASP A C 1
ATOM 640 O O . ASP A 1 79 ? -15.481 -2.109 -9.869 1.00 92.25 79 ASP A O 1
ATOM 644 N N . ASN A 1 80 ? -13.802 -2.713 -8.527 1.00 91.44 80 ASN A N 1
ATOM 645 C CA . ASN A 1 80 ? -13.032 -3.448 -9.537 1.00 91.44 80 ASN A CA 1
ATOM 646 C C . ASN A 1 80 ? -12.613 -2.626 -10.782 1.00 91.44 80 ASN A C 1
ATOM 648 O O . ASN A 1 80 ? -12.220 -3.201 -11.797 1.00 91.44 80 ASN A O 1
ATOM 652 N N . TYR A 1 81 ? -12.648 -1.290 -10.711 1.00 95.44 81 TYR A N 1
ATOM 653 C CA . TYR A 1 81 ? -12.100 -0.407 -11.739 1.00 95.44 81 TYR A CA 1
ATOM 654 C C . TYR A 1 81 ? -10.608 -0.190 -11.536 1.00 95.44 81 TYR A C 1
ATOM 656 O O . TYR A 1 81 ? -10.158 0.287 -10.488 1.00 95.44 81 TYR A O 1
ATOM 664 N N . PHE A 1 82 ? -9.851 -0.487 -12.586 1.00 95.12 82 PHE A N 1
ATOM 665 C CA . PHE A 1 82 ? -8.408 -0.344 -12.613 1.00 95.12 82 PHE A CA 1
ATOM 666 C C . PHE A 1 82 ? -7.979 0.705 -13.630 1.00 95.12 82 PHE A C 1
ATOM 668 O O . PHE A 1 82 ? -8.547 0.806 -14.715 1.00 95.12 82 PHE A O 1
ATOM 675 N N . VAL A 1 83 ? -6.951 1.469 -13.274 1.00 95.31 83 VAL A N 1
ATOM 676 C CA . VAL A 1 83 ? -6.326 2.450 -14.157 1.00 95.31 83 VAL A CA 1
ATOM 677 C C . VAL A 1 83 ? -4.825 2.220 -14.194 1.00 95.31 83 VAL A C 1
ATOM 679 O O . VAL A 1 83 ? -4.205 1.934 -13.169 1.00 95.31 83 VAL A O 1
ATOM 682 N N . GLU A 1 84 ? -4.246 2.340 -15.380 1.00 95.94 84 GLU A N 1
ATOM 683 C CA . GLU A 1 84 ? -2.802 2.298 -15.555 1.00 95.94 84 GLU A CA 1
ATOM 684 C C . GLU A 1 84 ? -2.195 3.647 -15.170 1.00 95.94 84 GLU A C 1
ATOM 686 O O . GLU A 1 84 ? -2.677 4.715 -15.570 1.00 95.94 84 GLU A O 1
ATOM 691 N N . LYS A 1 85 ? -1.162 3.600 -14.333 1.00 95.12 85 LYS A N 1
ATOM 692 C CA . LYS A 1 85 ? -0.491 4.773 -13.789 1.00 95.12 85 LYS A CA 1
ATOM 693 C C . LYS A 1 85 ? 1.005 4.580 -13.741 1.00 95.12 85 LYS A C 1
ATOM 695 O O . LYS A 1 85 ? 1.499 3.467 -13.587 1.00 95.12 85 LYS A O 1
ATOM 700 N N . SER A 1 86 ? 1.715 5.700 -13.827 1.00 94.31 86 SER A N 1
ATOM 701 C CA . SER A 1 86 ? 3.148 5.692 -13.579 1.00 94.31 86 SER A CA 1
ATOM 702 C C . SER A 1 86 ? 3.443 5.316 -12.127 1.00 94.31 86 SER A C 1
ATOM 704 O O . SER A 1 86 ? 2.645 5.596 -11.226 1.00 94.31 86 SER A O 1
ATOM 706 N N . THR A 1 87 ? 4.623 4.761 -11.861 1.00 92.81 87 THR A N 1
ATOM 707 C CA . THR A 1 87 ? 5.057 4.459 -10.490 1.00 92.81 87 THR A CA 1
ATOM 708 C C . THR A 1 87 ? 5.045 5.703 -9.598 1.00 92.81 87 THR A C 1
ATOM 710 O O . THR A 1 87 ? 4.677 5.622 -8.428 1.00 92.81 87 THR A O 1
ATOM 713 N N . LYS A 1 88 ? 5.359 6.879 -10.159 1.00 92.94 88 LYS A N 1
ATOM 714 C CA . LYS A 1 88 ? 5.284 8.158 -9.443 1.00 92.94 88 LYS A CA 1
ATOM 715 C C . LYS A 1 88 ? 3.850 8.516 -9.041 1.00 92.94 88 LYS A C 1
ATOM 717 O O . LYS A 1 88 ? 3.606 8.794 -7.872 1.00 92.94 88 LYS A O 1
ATOM 722 N N . GLU A 1 89 ? 2.903 8.469 -9.978 1.00 94.19 89 GLU A N 1
ATOM 723 C CA . GLU A 1 89 ? 1.488 8.721 -9.669 1.00 94.19 89 GLU A CA 1
ATOM 724 C C . GLU A 1 89 ? 0.942 7.683 -8.675 1.00 94.19 89 GLU A C 1
ATOM 726 O O . GLU A 1 89 ? 0.195 8.028 -7.763 1.00 94.19 89 GLU A O 1
ATOM 731 N N . ALA A 1 90 ? 1.330 6.409 -8.805 1.00 95.12 90 ALA A N 1
ATOM 732 C CA . ALA A 1 90 ? 0.916 5.353 -7.883 1.00 95.12 90 ALA A CA 1
ATOM 733 C C . ALA A 1 90 ? 1.372 5.632 -6.438 1.00 95.12 90 ALA A C 1
ATOM 735 O O . ALA A 1 90 ? 0.604 5.404 -5.501 1.00 95.12 90 ALA A O 1
ATOM 736 N N . VAL A 1 91 ? 2.576 6.185 -6.245 1.00 95.00 91 VAL A N 1
ATOM 737 C CA . VAL A 1 91 ? 3.049 6.637 -4.925 1.00 95.00 91 VAL A CA 1
ATOM 738 C C . VAL A 1 91 ? 2.156 7.748 -4.365 1.00 95.00 91 VAL A C 1
ATOM 740 O O . VAL A 1 91 ? 1.790 7.683 -3.194 1.00 95.00 91 VAL A O 1
ATOM 743 N N . GLU A 1 92 ? 1.726 8.711 -5.184 1.00 94.69 92 GLU A N 1
ATOM 744 C CA . GLU A 1 92 ? 0.805 9.775 -4.749 1.00 94.69 92 GLU A CA 1
ATOM 745 C C . GLU A 1 92 ? -0.554 9.207 -4.293 1.00 94.69 92 GLU A C 1
ATOM 747 O O . GLU A 1 92 ? -1.121 9.650 -3.290 1.00 94.69 92 GLU A O 1
ATOM 752 N N . PHE A 1 93 ? -1.075 8.175 -4.972 1.00 95.00 93 PHE A N 1
ATOM 753 C CA . PHE A 1 93 ? -2.276 7.460 -4.517 1.00 95.00 93 PHE A CA 1
ATOM 754 C C . PHE A 1 93 ? -2.066 6.792 -3.156 1.00 95.00 93 PHE A C 1
ATOM 756 O O . PHE A 1 93 ? -2.943 6.881 -2.291 1.00 95.00 93 PHE A O 1
ATOM 763 N N . VAL A 1 94 ? -0.921 6.136 -2.954 1.00 95.38 94 VAL A N 1
ATOM 764 C CA . VAL A 1 94 ? 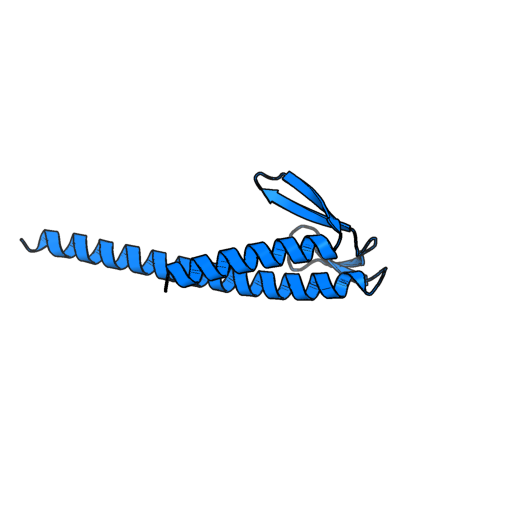-0.579 5.489 -1.680 1.00 95.38 94 VAL A CA 1
ATOM 765 C C . VAL A 1 94 ? -0.450 6.521 -0.560 1.00 95.38 94 VAL A C 1
ATOM 767 O O . VAL A 1 94 ? -0.999 6.313 0.518 1.00 95.38 94 VAL A O 1
ATOM 770 N N . GLU A 1 95 ? 0.184 7.666 -0.806 1.00 95.56 95 GLU A N 1
ATOM 771 C CA . GLU A 1 95 ? 0.297 8.745 0.183 1.00 95.56 95 GLU A CA 1
ATOM 772 C C . GLU A 1 95 ? -1.064 9.311 0.596 1.00 95.56 95 GLU A C 1
ATOM 774 O O . GLU A 1 95 ? -1.321 9.509 1.786 1.00 95.56 95 GLU A O 1
ATOM 779 N N . ARG A 1 96 ? -1.975 9.513 -0.364 1.00 95.56 96 ARG A N 1
ATOM 780 C CA . ARG A 1 96 ? -3.351 9.942 -0.070 1.00 95.56 96 ARG A CA 1
ATOM 781 C C . ARG A 1 96 ? -4.098 8.925 0.793 1.00 95.56 96 ARG A C 1
ATOM 783 O O . ARG A 1 96 ? -4.836 9.321 1.693 1.00 95.56 96 ARG A O 1
ATOM 790 N N . ARG A 1 97 ? -3.905 7.628 0.539 1.00 95.00 97 ARG A N 1
ATOM 791 C CA . ARG A 1 97 ? -4.516 6.547 1.332 1.00 95.00 97 ARG A CA 1
ATOM 792 C C . ARG A 1 97 ? -3.918 6.447 2.727 1.00 95.00 97 ARG A C 1
ATOM 794 O O . ARG A 1 97 ? -4.672 6.327 3.681 1.00 95.00 97 ARG A O 1
ATOM 801 N N . LEU A 1 98 ? -2.600 6.582 2.854 1.00 95.69 98 LEU A N 1
AT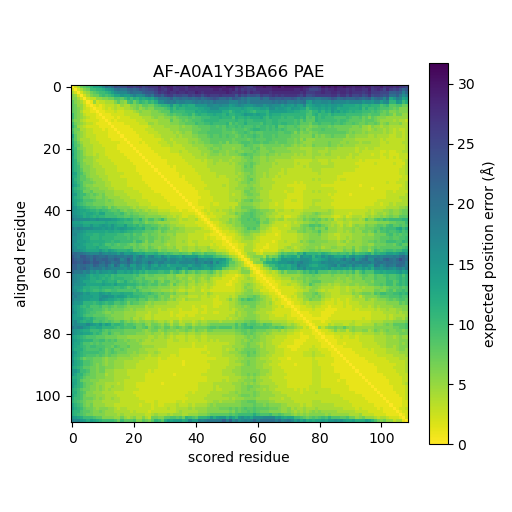OM 802 C CA . LEU A 1 98 ? -1.919 6.647 4.148 1.00 95.69 98 LEU A CA 1
ATOM 803 C C . LEU A 1 98 ? -2.451 7.790 5.002 1.00 95.69 98 LEU A C 1
ATOM 805 O O . LEU A 1 98 ? -2.745 7.587 6.176 1.00 95.69 98 LEU A O 1
ATOM 809 N N . LYS A 1 99 ? -2.612 8.979 4.409 1.00 96.12 99 LYS A N 1
ATOM 810 C CA . LYS A 1 99 ? -3.200 10.125 5.10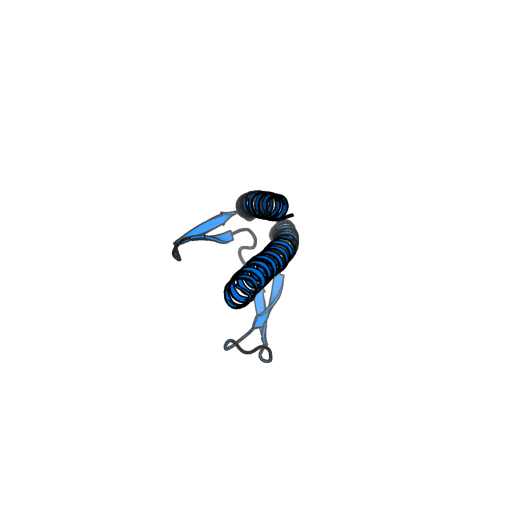3 1.00 96.12 99 LYS A CA 1
ATOM 811 C C . LYS A 1 99 ? -4.603 9.796 5.621 1.00 96.12 99 LYS A C 1
ATOM 813 O O . LYS A 1 99 ? -4.858 9.996 6.801 1.00 96.12 99 LYS A O 1
ATOM 818 N N . PHE A 1 100 ? -5.459 9.221 4.777 1.00 95.06 100 PHE A N 1
ATOM 819 C CA . PHE A 1 100 ? -6.801 8.799 5.180 1.00 95.06 100 PHE A CA 1
ATOM 820 C C . PHE A 1 100 ? -6.786 7.757 6.311 1.00 95.06 100 PHE A C 1
ATOM 822 O O . PHE A 1 100 ? -7.542 7.883 7.268 1.00 95.06 100 PHE A O 1
ATOM 829 N N . CYS A 1 101 ? -5.919 6.742 6.238 1.00 93.62 101 CYS A N 1
ATOM 830 C CA . CYS A 1 101 ? -5.800 5.728 7.289 1.00 93.62 101 CYS A CA 1
ATOM 831 C C . CYS A 1 101 ? -5.324 6.328 8.618 1.00 93.62 101 CYS A C 1
ATOM 833 O O . CYS A 1 101 ? -5.853 5.967 9.661 1.00 93.62 101 CYS A O 1
ATOM 835 N N . ARG A 1 102 ? -4.365 7.262 8.584 1.00 94.25 102 ARG A N 1
ATOM 836 C CA . ARG A 1 102 ? -3.866 7.952 9.784 1.00 94.25 102 ARG A CA 1
ATOM 837 C C . ARG A 1 102 ? -4.917 8.872 10.400 1.00 94.25 102 ARG A C 1
ATOM 839 O O . ARG A 1 102 ? -5.052 8.882 11.614 1.00 94.25 102 ARG A O 1
ATOM 846 N N . GLU A 1 103 ? -5.676 9.598 9.579 1.00 95.12 103 GLU A N 1
ATOM 847 C CA . GLU A 1 103 ? -6.823 10.391 10.045 1.00 95.12 103 GLU A CA 1
ATOM 848 C C . GLU A 1 103 ? -7.873 9.493 10.711 1.00 95.12 103 GLU A C 1
ATOM 850 O O . GLU A 1 103 ? -8.346 9.804 11.796 1.00 95.12 103 GLU A O 1
ATOM 855 N N . LYS A 1 104 ? -8.181 8.333 10.114 1.00 92.44 104 LYS A N 1
ATOM 856 C CA . LYS A 1 104 ? -9.130 7.377 10.698 1.00 92.44 104 LYS A CA 1
ATOM 857 C C . LYS A 1 104 ? -8.649 6.736 11.990 1.00 92.44 104 LYS A C 1
ATOM 859 O O . LYS A 1 104 ? -9.468 6.499 12.866 1.00 92.44 104 LYS A O 1
ATOM 864 N N . LEU A 1 105 ? -7.357 6.446 12.093 1.00 92.50 105 LEU A N 1
ATOM 865 C CA . LEU A 1 105 ? -6.766 5.914 13.314 1.00 92.50 105 LEU A CA 1
ATOM 866 C C . LEU A 1 105 ? -6.795 6.964 14.431 1.00 92.50 105 LEU A C 1
ATOM 868 O O . LEU A 1 105 ? -7.205 6.640 15.533 1.00 92.50 105 LEU A O 1
ATOM 872 N N . PHE A 1 106 ? -6.477 8.224 14.119 1.00 92.75 106 PHE A N 1
ATOM 873 C CA . PHE A 1 106 ? -6.590 9.333 15.071 1.00 92.75 106 PHE A CA 1
ATOM 874 C C . PHE A 1 106 ? -8.032 9.577 15.547 1.00 92.75 106 PHE A C 1
ATOM 876 O O . PHE A 1 106 ? -8.232 9.928 16.698 1.00 92.75 106 PHE A O 1
ATOM 883 N N . ASP A 1 107 ? -9.040 9.381 14.687 1.00 90.81 107 ASP A N 1
ATOM 884 C CA . ASP A 1 107 ? -10.457 9.480 15.080 1.00 90.81 107 ASP A CA 1
ATOM 885 C C . ASP A 1 107 ? -10.906 8.344 16.034 1.00 90.81 107 ASP A C 1
ATOM 887 O O . ASP A 1 107 ? -11.963 8.457 16.660 1.00 90.81 107 ASP A O 1
ATOM 891 N N . LEU A 1 108 ? -10.172 7.223 16.076 1.00 83.94 108 LEU A N 1
ATOM 892 C CA . LEU A 1 108 ? -10.495 6.018 16.857 1.00 83.94 108 LEU A CA 1
ATOM 893 C C . LEU A 1 108 ? -9.721 5.924 18.184 1.00 83.94 108 LEU A C 1
ATOM 895 O O . LEU A 1 108 ? -10.149 5.172 19.061 1.00 83.94 108 LEU A O 1
ATOM 899 N N . GLU A 1 109 ? -8.597 6.638 18.306 1.00 75.06 109 GLU A N 1
ATOM 900 C CA . GLU A 1 109 ? -7.788 6.780 19.532 1.00 75.0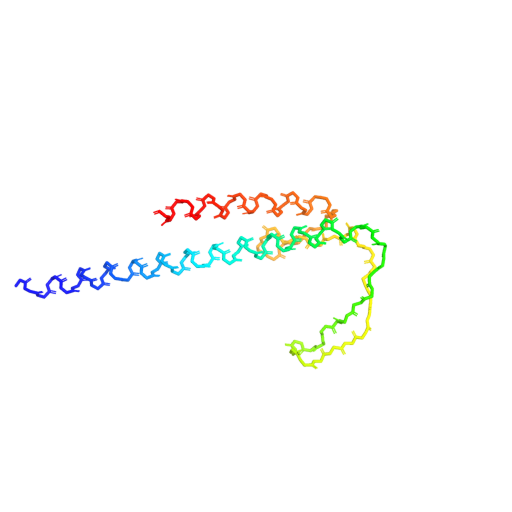6 109 GLU A CA 1
ATOM 901 C C . GLU A 1 109 ? -8.376 7.816 20.505 1.00 75.06 109 GLU A C 1
ATOM 903 O O . GLU A 1 109 ? -8.342 7.541 21.728 1.00 75.06 109 GLU A O 1
#

InterPro domains:
  IPR004127 Prefoldin alpha-like [PF02996] (15-101)
  IPR009053 Prefoldin [G3DSA:1.10.287.370] (6-109)
  IPR052255 RNA polymerase II subunit 5-mediating protein [PTHR15111] (11-108)

Solvent-accessible surface area (backbone atoms only — not comparable to full-atom values): 6278 Å² total; per-residue (Å²): 124,69,76,60,56,57,56,52,52,54,49,55,54,49,53,51,51,53,49,54,52,49,48,55,49,38,52,50,49,44,54,54,45,53,53,48,42,58,50,42,72,58,38,58,78,37,69,61,48,82,43,74,44,75,44,88,94,40,101,83,40,69,43,88,48,64,50,66,60,42,44,67,37,80,42,78,80,53,96,92,40,72,45,82,34,44,38,69,57,50,41,54,54,47,53,56,50,44,51,52,40,51,53,52,42,62,77,73,109

Nearest PDB structures (foldseek):
  2zdi-assembly1_C-2  TM=8.800E-01  e=1.631E-06  Pyrococcus horikoshii
  6nr8-assembly1_5  TM=8.337E-01  e=1.743E-06  Homo sapiens
  6nrd-assembly1_5  TM=8.453E-01  e=3.887E-06  Homo sapiens
  6nrb-assembly1_5  TM=8.169E-01  e=9.266E-06  Homo sapiens
  1fxk-assembly1_C-2  TM=8.897E-01  e=4.925E-05  Methanothermobacter thermautotrophicus

Sequence (109 aa):
MENNFGVLLNREQYELNVCEQNIALFTKYIDDYEHLKTRLSTLADKTRHDIMIPIGGTKLAYMPGYIHHTNEILVLLGDNYFVEKSTKEAVEFVERRLKFCREKLFDLE

Foldseek 3Di:
DVVVVVVVVVVVVVVVVVLVVLLVVLVVLLVVLVVVLVCLVCQVVDQKDWDWDAPDPDPPDTDTDMDGPSQWDWDDPDPRDTDTGGSVVVSVVSVVVSVVSVVVSVVSD